Protein AF-A0A1V5ZWS4-F1 (afdb_monomer_lite)

Secondary structure (DSSP, 8-state):
---------HHHHHHHHHHHHHHHHH-SS--HHHHHHHHHHHHHHHHHHHHHHHHHHHHHHHHHHHHHHHTT-

Radius of gyration: 18.9 Å; chains: 1; bounding box: 44×36×54 Å

Structure (mmCIF, N/CA/C/O backbone):
data_AF-A0A1V5ZWS4-F1
#
_entry.id   AF-A0A1V5ZWS4-F1
#
loop_
_atom_site.group_PDB
_atom_site.id
_atom_site.type_symbol
_atom_site.label_atom_id
_atom_site.label_alt_id
_atom_site.label_comp_id
_atom_site.label_asym_id
_atom_site.label_entity_id
_atom_site.label_seq_id
_atom_site.pdbx_PDB_ins_code
_atom_site.Cartn_x
_atom_site.Cartn_y
_atom_site.Cartn_z
_atom_site.occupancy
_atom_site.B_iso_or_equiv
_atom_site.auth_seq_id
_atom_site.auth_comp_id
_atom_site.auth_asym_id
_atom_site.auth_atom_id
_atom_site.pdbx_PDB_model_num
ATOM 1 N N . MET A 1 1 ? 4.838 29.522 -9.161 1.00 40.03 1 MET A N 1
ATOM 2 C CA . MET A 1 1 ? 5.164 28.161 -8.675 1.00 40.03 1 MET A CA 1
ATOM 3 C C . MET A 1 1 ? 4.248 27.194 -9.416 1.00 40.03 1 MET A C 1
ATOM 5 O O . MET A 1 1 ? 3.042 27.387 -9.315 1.00 40.03 1 MET A O 1
ATOM 9 N N . PRO A 1 2 ? 4.748 26.271 -10.255 1.00 39.66 2 PRO A N 1
ATOM 10 C CA . PRO A 1 2 ? 3.878 25.483 -11.118 1.00 39.66 2 PRO A CA 1
ATOM 11 C C . PRO A 1 2 ? 3.217 24.343 -10.337 1.00 39.66 2 PRO A C 1
ATOM 13 O O . PRO A 1 2 ? 3.851 23.653 -9.541 1.00 39.66 2 PRO A O 1
ATOM 16 N N . ALA A 1 3 ? 1.915 24.212 -10.578 1.00 37.44 3 ALA A N 1
ATOM 17 C CA . ALA A 1 3 ? 0.976 23.281 -9.979 1.00 37.44 3 ALA A CA 1
ATOM 18 C C . ALA A 1 3 ? 1.528 21.853 -9.829 1.00 37.44 3 ALA A C 1
ATOM 20 O O . ALA A 1 3 ? 1.938 21.206 -10.795 1.00 37.44 3 ALA A O 1
ATOM 21 N N . LYS A 1 4 ? 1.469 21.366 -8.587 1.00 40.59 4 LYS A N 1
ATOM 22 C CA . LYS A 1 4 ? 1.701 19.987 -8.163 1.00 40.59 4 LYS A CA 1
ATOM 23 C C . LYS A 1 4 ? 0.666 19.105 -8.865 1.00 40.59 4 LYS A C 1
ATOM 25 O O . LYS A 1 4 ? -0.448 18.946 -8.382 1.00 40.59 4 LYS A O 1
ATOM 30 N N . LYS A 1 5 ? 1.005 18.573 -10.043 1.00 40.94 5 LYS A N 1
ATOM 31 C CA . LYS A 1 5 ? 0.258 17.459 -10.629 1.00 40.94 5 LYS A CA 1
ATOM 32 C C . LYS A 1 5 ? 0.337 16.336 -9.603 1.00 40.94 5 LYS A C 1
ATOM 34 O O . LYS A 1 5 ? 1.417 15.783 -9.399 1.00 40.94 5 LYS A O 1
ATOM 39 N N . GLU A 1 6 ? -0.778 16.037 -8.944 1.00 43.66 6 GLU A N 1
ATOM 40 C CA . GLU A 1 6 ? -0.993 14.808 -8.179 1.00 43.66 6 GLU A CA 1
ATOM 41 C C . GLU A 1 6 ? -0.970 13.626 -9.150 1.00 43.66 6 GLU A C 1
ATOM 43 O O . GLU A 1 6 ? -1.960 12.962 -9.441 1.00 43.66 6 GLU A O 1
ATOM 48 N N . ASN A 1 7 ? 0.198 13.404 -9.738 1.00 46.78 7 ASN A N 1
ATOM 49 C CA . ASN A 1 7 ? 0.499 12.200 -10.456 1.00 46.78 7 ASN A CA 1
ATOM 50 C C . ASN A 1 7 ? 0.511 11.133 -9.368 1.00 46.78 7 ASN A C 1
A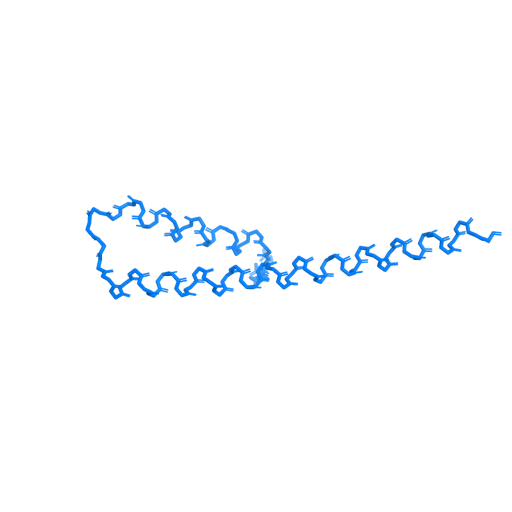TOM 52 O O . ASN A 1 7 ? 1.321 11.234 -8.444 1.00 46.78 7 ASN A O 1
ATOM 56 N N . LYS A 1 8 ? -0.436 10.192 -9.416 1.00 56.81 8 LYS A N 1
ATOM 57 C CA . LYS A 1 8 ? -0.511 9.034 -8.520 1.00 56.81 8 LYS A CA 1
ATOM 58 C C . LYS A 1 8 ? 0.818 8.273 -8.615 1.00 56.81 8 LYS A C 1
ATOM 60 O O . LYS A 1 8 ? 0.939 7.328 -9.379 1.00 56.81 8 LYS A O 1
ATOM 65 N N . ASN A 1 9 ? 1.873 8.719 -7.950 1.00 72.25 9 ASN A N 1
ATOM 66 C CA . ASN A 1 9 ? 3.163 8.054 -8.011 1.00 72.25 9 ASN A CA 1
ATOM 67 C C . ASN A 1 9 ? 3.193 6.970 -6.933 1.00 72.25 9 ASN A C 1
ATOM 69 O O . ASN A 1 9 ? 2.475 7.052 -5.933 1.00 72.25 9 ASN A O 1
ATOM 73 N N . LEU A 1 10 ? 4.014 5.944 -7.150 1.00 78.19 10 LEU A N 1
ATOM 74 C CA . LEU A 1 10 ? 4.135 4.814 -6.228 1.00 78.19 10 LEU A CA 1
ATOM 75 C C . LEU A 1 10 ? 4.392 5.289 -4.786 1.00 78.19 10 LEU A C 1
ATOM 77 O O . LEU A 1 10 ? 3.776 4.791 -3.851 1.00 78.19 10 LEU A O 1
ATOM 81 N N . GLY A 1 11 ? 5.231 6.319 -4.616 1.00 82.69 11 GLY A N 1
ATOM 82 C CA . GLY A 1 11 ? 5.548 6.898 -3.308 1.00 82.69 11 GLY A CA 1
ATOM 83 C C . GLY A 1 11 ? 4.349 7.526 -2.590 1.00 82.69 11 GLY A C 1
ATOM 84 O O . GLY A 1 11 ? 4.230 7.400 -1.378 1.00 82.69 11 GLY A O 1
ATOM 85 N N . SER A 1 12 ? 3.428 8.158 -3.317 1.00 83.50 12 SER A N 1
ATOM 86 C CA . SER A 1 12 ? 2.193 8.717 -2.750 1.00 83.50 12 SER A CA 1
ATOM 87 C C . SER A 1 12 ? 1.255 7.608 -2.294 1.00 83.50 12 SER A C 1
ATOM 89 O O . SER A 1 12 ? 0.626 7.722 -1.248 1.00 83.50 12 SER A O 1
ATOM 91 N N . SER A 1 13 ? 1.158 6.532 -3.078 1.00 84.94 13 SER A N 1
ATOM 92 C CA . SER A 1 13 ? 0.330 5.377 -2.736 1.00 84.94 13 SER A CA 1
ATOM 93 C C . SER A 1 13 ? 0.871 4.617 -1.527 1.00 84.94 13 SER A C 1
ATOM 95 O O . SER A 1 13 ? 0.082 4.190 -0.692 1.00 84.94 13 SER A O 1
ATOM 97 N N . LEU A 1 14 ? 2.196 4.498 -1.404 1.00 85.31 14 LEU A N 1
ATOM 98 C CA . LEU A 1 14 ? 2.847 3.917 -0.228 1.00 85.31 14 LEU A CA 1
ATOM 99 C C . LEU A 1 14 ? 2.623 4.769 1.025 1.00 85.31 14 LEU A C 1
ATOM 101 O O . LEU A 1 14 ? 2.217 4.222 2.042 1.00 85.31 14 LEU A O 1
ATOM 105 N N . LYS A 1 15 ? 2.768 6.098 0.932 1.00 88.75 15 LYS A N 1
ATOM 106 C CA . LYS A 1 15 ? 2.458 7.006 2.050 1.00 88.75 15 LYS A CA 1
ATOM 107 C C . LYS A 1 15 ? 1.013 6.888 2.523 1.00 88.75 15 LYS A C 1
ATOM 109 O O . LYS A 1 15 ? 0.769 6.799 3.714 1.00 88.75 15 LYS A O 1
ATOM 114 N N . LYS A 1 16 ? 0.054 6.829 1.594 1.00 88.44 16 LYS A N 1
ATOM 115 C CA . LYS A 1 16 ? -1.358 6.611 1.946 1.00 88.44 16 LYS A CA 1
ATOM 116 C C . LYS A 1 16 ? -1.585 5.261 2.625 1.00 88.44 16 LYS A C 1
ATOM 118 O O . LYS A 1 16 ? -2.462 5.147 3.471 1.00 88.44 16 LYS A O 1
ATOM 123 N N . LEU A 1 17 ? -0.813 4.238 2.255 1.00 88.88 17 LEU A N 1
ATOM 1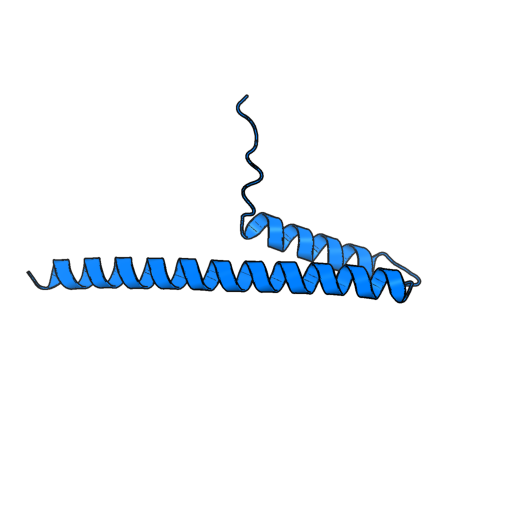24 C CA . LEU A 1 17 ? -0.866 2.943 2.926 1.00 88.88 17 LEU A CA 1
ATOM 125 C C . LEU A 1 17 ? -0.350 3.044 4.368 1.00 88.88 17 LEU A C 1
ATOM 127 O O . LEU A 1 17 ? -0.996 2.522 5.268 1.00 88.88 17 LEU A O 1
ATOM 131 N N . GLU A 1 18 ? 0.769 3.741 4.584 1.00 90.56 18 GLU A N 1
ATOM 132 C CA . GLU A 1 18 ? 1.307 4.021 5.925 1.00 90.56 18 GLU A CA 1
ATOM 133 C C . GLU A 1 18 ? 0.323 4.832 6.771 1.00 90.56 18 GLU A C 1
ATOM 135 O O . GLU A 1 18 ? 0.108 4.503 7.928 1.00 90.56 18 GLU A O 1
ATOM 140 N N . GLU A 1 19 ? -0.338 5.839 6.196 1.00 91.50 19 GLU A N 1
ATOM 141 C CA . GLU A 1 19 ? -1.377 6.615 6.884 1.00 91.50 19 GLU A CA 1
ATOM 142 C C . GLU A 1 19 ? -2.554 5.737 7.327 1.00 91.50 19 GLU A C 1
ATOM 144 O O . GLU A 1 19 ? -3.059 5.904 8.434 1.00 91.50 19 GLU A O 1
ATOM 149 N N . ILE A 1 20 ? -2.975 4.778 6.495 1.00 89.75 20 ILE A N 1
ATOM 150 C CA . ILE A 1 20 ? -4.017 3.811 6.864 1.00 89.75 20 ILE A CA 1
ATOM 151 C C . ILE A 1 20 ? -3.546 2.927 8.023 1.00 89.75 20 ILE A C 1
ATOM 153 O O . ILE A 1 20 ? -4.306 2.716 8.963 1.00 89.75 20 ILE A O 1
ATOM 157 N N . VAL A 1 21 ? -2.310 2.420 7.972 1.00 89.19 21 VAL A N 1
ATOM 158 C CA . VAL A 1 21 ? -1.743 1.580 9.041 1.00 89.19 21 VAL A CA 1
ATOM 159 C C . VAL A 1 21 ? -1.630 2.364 10.347 1.00 89.19 21 VAL A C 1
ATOM 161 O O . VAL A 1 21 ? -2.118 1.894 11.369 1.00 89.19 21 VAL A O 1
ATOM 164 N N . ASN A 1 22 ? -1.088 3.580 10.305 1.00 91.56 22 ASN A N 1
ATOM 165 C CA . ASN A 1 22 ? -0.984 4.445 11.478 1.00 91.56 22 ASN A CA 1
ATOM 166 C C . ASN A 1 22 ? -2.364 4.755 12.061 1.00 91.56 22 ASN A C 1
ATOM 168 O O . ASN A 1 22 ? -2.550 4.653 13.266 1.00 91.56 22 ASN A O 1
ATOM 172 N N . TRP A 1 23 ? -3.355 5.048 11.212 1.00 89.81 23 TRP A N 1
ATOM 173 C CA . TRP A 1 23 ? -4.726 5.268 11.668 1.00 89.81 23 TRP A CA 1
ATOM 174 C C . TRP A 1 23 ? -5.263 4.066 12.455 1.00 89.81 23 TRP A C 1
ATOM 176 O O . TRP A 1 23 ? -5.875 4.265 13.502 1.00 89.81 23 TRP A O 1
ATOM 186 N N . PHE A 1 24 ? -4.998 2.837 11.989 1.00 88.56 24 PHE A N 1
ATOM 187 C CA . PHE A 1 24 ? -5.374 1.606 12.692 1.00 88.56 24 PHE A CA 1
ATOM 188 C C . PHE A 1 24 ? -4.657 1.446 14.035 1.00 88.56 24 PHE A C 1
ATOM 190 O O . PHE A 1 24 ? -5.278 0.995 14.992 1.00 88.56 24 PHE A O 1
ATOM 197 N N . GLU A 1 25 ? -3.373 1.797 14.112 1.00 87.75 25 GLU A N 1
ATOM 198 C CA . GLU A 1 25 ? -2.580 1.700 15.344 1.00 87.75 25 GLU A CA 1
ATOM 199 C C . GLU A 1 25 ? -2.950 2.774 16.379 1.00 87.75 25 GLU A C 1
ATOM 201 O O . GLU A 1 25 ? -2.869 2.531 17.583 1.00 87.75 25 GLU A O 1
ATOM 206 N N . GLU A 1 26 ? -3.383 3.954 15.928 1.00 89.94 26 GLU A N 1
ATOM 207 C CA . GLU A 1 26 ? -3.822 5.052 16.795 1.00 89.94 26 GLU A CA 1
ATOM 208 C C . GLU A 1 26 ? -5.224 4.826 17.386 1.00 89.94 26 GLU A C 1
ATOM 210 O O . GLU A 1 26 ? -5.565 5.420 18.415 1.00 89.94 26 GLU A O 1
ATOM 215 N N . GLN A 1 27 ? -6.046 3.967 16.773 1.00 83.38 27 GLN A N 1
ATOM 216 C CA . GLN A 1 27 ? -7.384 3.674 17.282 1.00 83.38 27 GLN A CA 1
ATOM 217 C C . GLN A 1 27 ? -7.330 2.705 18.470 1.00 83.38 27 GLN A C 1
ATOM 219 O O . GLN A 1 27 ? -6.891 1.562 18.366 1.00 83.38 27 GLN A O 1
ATOM 224 N N . LYS A 1 28 ? -7.857 3.150 19.616 1.00 77.62 28 LYS A N 1
ATOM 225 C CA . LYS A 1 28 ? -7.977 2.334 20.836 1.00 77.62 28 LYS A CA 1
ATOM 226 C C . LYS A 1 28 ? -9.121 1.313 20.756 1.00 77.62 28 LYS A C 1
ATOM 228 O O . LYS A 1 28 ? -9.017 0.230 21.321 1.00 77.62 28 LYS A O 1
ATOM 233 N N . GLU A 1 29 ? -10.186 1.671 20.044 1.00 82.56 29 GLU A N 1
ATOM 234 C CA . GLU A 1 29 ? -11.291 0.803 19.643 1.00 82.56 29 GLU A CA 1
ATOM 235 C C . GLU A 1 29 ? -11.601 1.118 18.180 1.00 82.56 29 GLU A C 1
ATOM 237 O O . GLU A 1 29 ? -11.869 2.266 17.830 1.00 82.56 29 GLU A O 1
ATOM 242 N N . VAL A 1 30 ? -11.498 0.110 17.317 1.00 79.25 30 VAL A N 1
ATOM 243 C CA . VAL A 1 30 ? -11.780 0.246 15.886 1.00 79.25 30 VAL A CA 1
ATOM 244 C C . VAL A 1 30 ? -13.229 -0.138 15.641 1.00 79.25 30 VAL A C 1
ATOM 246 O O . VAL A 1 30 ? -13.627 -1.267 15.939 1.00 79.25 30 VAL A O 1
ATOM 249 N N . ASP A 1 31 ? -13.993 0.780 15.052 1.00 87.81 31 ASP A N 1
ATOM 250 C CA . ASP A 1 31 ? -15.284 0.440 14.469 1.00 87.81 31 ASP A CA 1
ATOM 251 C C . ASP A 1 31 ? -15.072 -0.483 13.258 1.00 87.81 31 ASP A C 1
ATOM 253 O O . ASP A 1 31 ? -14.209 -0.252 12.404 1.00 87.81 31 ASP A O 1
ATOM 257 N N . VAL A 1 32 ? -15.828 -1.578 13.208 1.00 85.81 32 VAL A N 1
ATOM 258 C CA . VAL A 1 32 ? -15.658 -2.619 12.188 1.00 85.81 32 VAL A CA 1
ATOM 259 C C . VAL A 1 32 ? -16.018 -2.098 10.793 1.00 85.81 32 VAL A C 1
ATOM 261 O O . VAL A 1 32 ? -15.384 -2.514 9.821 1.00 85.81 32 VAL A O 1
ATOM 264 N N . GLU A 1 33 ? -16.990 -1.190 10.672 1.00 87.94 33 GLU A N 1
ATOM 265 C CA . GLU A 1 33 ? -17.380 -0.589 9.393 1.00 87.94 33 GLU A CA 1
ATOM 266 C C . GLU A 1 33 ? -16.281 0.345 8.874 1.00 87.94 33 GLU A C 1
ATOM 268 O O . GLU A 1 33 ? -15.845 0.197 7.725 1.00 87.94 33 GLU A O 1
ATOM 273 N N . ASP A 1 34 ? -15.750 1.219 9.736 1.00 88.31 34 ASP A N 1
ATOM 274 C CA . ASP A 1 34 ? -14.633 2.109 9.392 1.00 88.31 34 ASP A CA 1
ATOM 275 C C . ASP A 1 34 ? -13.364 1.316 9.044 1.00 88.31 34 ASP A C 1
ATOM 277 O O . ASP A 1 34 ? -12.691 1.581 8.040 1.00 88.31 34 ASP A O 1
ATOM 281 N N . GLY A 1 35 ? -13.056 0.280 9.830 1.00 89.06 35 GLY A N 1
ATOM 282 C CA . GLY A 1 35 ? -11.933 -0.610 9.562 1.00 89.06 35 GLY A CA 1
ATOM 283 C C . GLY A 1 35 ? -12.067 -1.310 8.206 1.00 89.06 35 GLY A C 1
ATOM 284 O O . GLY A 1 35 ? -11.116 -1.361 7.418 1.00 89.06 35 GLY A O 1
ATOM 285 N N . LEU A 1 36 ? -13.260 -1.805 7.871 1.00 90.75 36 LEU A N 1
ATOM 286 C CA . LEU A 1 36 ? -13.502 -2.447 6.581 1.00 90.75 36 LEU A CA 1
ATOM 287 C C . LEU A 1 36 ? -13.286 -1.473 5.411 1.00 90.75 36 LEU A C 1
ATOM 289 O O . LEU A 1 36 ? -12.729 -1.864 4.379 1.00 90.75 36 LEU A O 1
ATOM 293 N N . GLU A 1 37 ? -13.699 -0.212 5.553 1.00 91.75 37 GLU A N 1
ATOM 294 C CA . GLU A 1 37 ? -13.486 0.812 4.529 1.00 91.75 37 GLU A CA 1
ATOM 295 C C . GLU A 1 37 ? -11.992 1.102 4.318 1.00 91.75 37 GLU A C 1
ATOM 297 O O . GLU A 1 37 ? -11.504 1.072 3.182 1.00 91.75 37 GLU A O 1
ATOM 302 N N . LYS A 1 38 ? -11.236 1.291 5.404 1.00 91.12 38 LYS A N 1
ATOM 303 C CA . LYS A 1 38 ? -9.787 1.540 5.351 1.00 91.12 38 LYS A CA 1
ATOM 304 C C . LYS A 1 38 ? -9.015 0.372 4.749 1.00 91.12 38 LYS A C 1
ATOM 306 O O . LYS A 1 38 ? -8.124 0.581 3.922 1.00 91.12 38 LYS A O 1
ATOM 311 N N . VAL A 1 39 ? -9.398 -0.865 5.068 1.00 89.75 39 VAL A N 1
ATOM 312 C CA . VAL A 1 39 ? -8.820 -2.064 4.441 1.00 89.75 39 VAL A CA 1
ATOM 313 C C . VAL A 1 39 ? -9.112 -2.093 2.940 1.00 89.75 39 VAL A C 1
ATOM 315 O O . VAL A 1 39 ? -8.200 -2.358 2.155 1.00 89.75 39 VAL A O 1
ATOM 318 N N . LYS A 1 40 ? -10.340 -1.780 2.503 1.00 92.44 40 LYS A N 1
ATOM 319 C CA . LYS A 1 40 ? -10.667 -1.698 1.066 1.00 92.44 40 LYS A CA 1
ATOM 320 C C . LYS A 1 40 ? -9.810 -0.651 0.351 1.00 92.44 40 LYS A C 1
ATOM 322 O O . LYS A 1 40 ? -9.272 -0.946 -0.718 1.00 92.44 40 LYS A O 1
ATOM 327 N N . GLN A 1 41 ? -9.631 0.524 0.957 1.00 90.06 41 GLN A N 1
ATOM 328 C CA . GLN A 1 41 ? -8.747 1.572 0.434 1.00 90.06 41 GLN A CA 1
ATOM 329 C C . GLN A 1 41 ? -7.295 1.081 0.329 1.00 90.06 41 GLN A C 1
ATOM 331 O O . GLN A 1 41 ? -6.655 1.251 -0.711 1.00 90.06 41 GLN A O 1
ATOM 336 N N . GLY A 1 42 ? -6.791 0.392 1.356 1.00 91.12 42 GLY A N 1
ATOM 337 C CA . GLY A 1 42 ? -5.459 -0.214 1.344 1.00 91.12 42 GLY A CA 1
ATOM 338 C C . GLY A 1 42 ? -5.288 -1.256 0.234 1.00 91.12 42 GLY A C 1
ATOM 339 O O . GLY A 1 42 ? -4.291 -1.243 -0.489 1.00 91.12 42 GLY A O 1
ATOM 340 N N . VAL A 1 43 ? -6.283 -2.125 0.026 1.00 92.38 43 VAL A N 1
ATOM 341 C CA . VAL A 1 43 ? -6.266 -3.136 -1.046 1.00 92.38 43 VAL A CA 1
ATOM 342 C C . VAL A 1 43 ? -6.203 -2.487 -2.428 1.00 92.38 43 VAL A C 1
ATOM 344 O O . VAL A 1 43 ? -5.458 -2.958 -3.292 1.00 92.38 43 VAL A O 1
ATOM 347 N N . GLU A 1 44 ? -6.953 -1.409 -2.658 1.00 91.00 44 GLU A N 1
ATOM 348 C CA . GLU A 1 44 ? -6.911 -0.678 -3.927 1.00 91.00 44 GLU A CA 1
ATOM 349 C C . GLU A 1 44 ? -5.537 -0.035 -4.167 1.00 91.00 44 GLU A C 1
ATOM 351 O O . GLU A 1 44 ? -4.967 -0.171 -5.255 1.00 91.00 44 GLU A O 1
ATOM 356 N N . LEU A 1 45 ? -4.953 0.576 -3.133 1.00 89.62 45 LEU A N 1
ATOM 357 C CA . LEU A 1 45 ? -3.610 1.158 -3.192 1.00 89.62 45 LEU A CA 1
ATOM 358 C C . LEU A 1 45 ? -2.543 0.100 -3.493 1.00 89.62 45 LEU A C 1
ATOM 360 O O . LEU A 1 45 ? -1.691 0.317 -4.354 1.00 89.62 45 LEU A O 1
ATOM 364 N N . ILE A 1 46 ? -2.614 -1.072 -2.857 1.00 89.25 46 ILE A N 1
ATOM 365 C CA . ILE A 1 46 ? -1.687 -2.184 -3.118 1.00 89.25 46 ILE A CA 1
ATOM 366 C C . ILE A 1 46 ? -1.828 -2.685 -4.555 1.00 89.25 46 ILE A C 1
ATOM 368 O O . ILE A 1 46 ? -0.818 -2.922 -5.224 1.00 89.25 46 ILE A O 1
ATOM 372 N N . LYS A 1 47 ? -3.061 -2.843 -5.054 1.00 91.06 47 LYS A N 1
ATOM 373 C CA . LYS A 1 47 ? -3.307 -3.244 -6.448 1.00 91.06 47 LYS A CA 1
ATOM 374 C C . LYS A 1 47 ? -2.692 -2.247 -7.422 1.00 91.06 47 LYS A C 1
ATOM 376 O O . LYS A 1 47 ? -2.003 -2.661 -8.354 1.00 91.06 47 LYS A O 1
ATOM 381 N N . TYR A 1 48 ? -2.880 -0.954 -7.171 1.00 87.81 48 TYR A N 1
ATOM 382 C CA . TYR A 1 48 ? -2.265 0.100 -7.967 1.00 87.81 48 TYR A CA 1
ATOM 383 C C . TYR A 1 48 ? -0.734 0.005 -7.955 1.00 87.81 48 TYR A C 1
ATOM 385 O O . TYR A 1 48 ? -0.107 -0.004 -9.016 1.00 87.81 48 TYR A O 1
ATOM 393 N N . CYS A 1 49 ? -0.131 -0.145 -6.772 1.00 86.56 49 CYS A N 1
ATOM 394 C CA . CYS A 1 49 ? 1.317 -0.280 -6.633 1.00 86.56 49 CYS A CA 1
ATOM 395 C C . CYS A 1 49 ? 1.867 -1.492 -7.391 1.00 86.56 49 CYS A C 1
ATOM 397 O O . CYS A 1 49 ? 2.872 -1.377 -8.091 1.00 86.56 49 CYS A O 1
ATOM 399 N N . ARG A 1 50 ? 1.194 -2.644 -7.300 1.00 88.94 50 ARG A N 1
ATOM 400 C CA . ARG A 1 50 ? 1.575 -3.858 -8.038 1.00 88.94 50 ARG A CA 1
ATOM 401 C C . ARG A 1 50 ? 1.490 -3.665 -9.548 1.00 88.94 50 ARG A C 1
ATOM 403 O O . ARG A 1 50 ? 2.405 -4.085 -10.248 1.00 88.94 50 ARG A O 1
ATOM 410 N N . SER A 1 51 ? 0.435 -3.014 -10.036 1.00 89.31 51 SER A N 1
ATOM 411 C CA . SER A 1 51 ? 0.294 -2.700 -11.462 1.00 89.31 51 SER A CA 1
ATOM 412 C C . SER A 1 51 ? 1.441 -1.817 -11.945 1.00 89.31 51 SER A C 1
ATOM 414 O O . SER A 1 51 ? 2.094 -2.144 -12.930 1.00 89.31 51 SER A O 1
ATOM 416 N N . ARG A 1 52 ? 1.752 -0.751 -11.199 1.00 86.81 52 ARG A N 1
ATOM 417 C CA . ARG A 1 52 ? 2.856 0.154 -11.533 1.00 86.81 52 ARG A CA 1
ATOM 418 C C . ARG A 1 52 ? 4.212 -0.537 -11.536 1.00 86.81 52 ARG A C 1
ATOM 420 O O . ARG A 1 52 ? 5.008 -0.299 -12.433 1.00 86.81 52 ARG A O 1
ATOM 427 N N . LEU A 1 53 ? 4.473 -1.411 -10.567 1.00 88.12 53 LEU A N 1
ATOM 428 C CA . LEU A 1 53 ? 5.708 -2.198 -10.541 1.00 88.12 53 LEU A CA 1
ATOM 429 C C . LEU A 1 53 ? 5.818 -3.146 -11.741 1.00 88.12 53 LEU A C 1
ATOM 431 O O . LEU A 1 53 ? 6.915 -3.336 -12.258 1.00 88.12 53 LEU A O 1
ATOM 435 N N . ALA A 1 54 ? 4.705 -3.731 -12.189 1.00 90.19 54 ALA A N 1
ATOM 436 C CA . ALA A 1 54 ? 4.691 -4.579 -13.377 1.00 90.19 54 ALA A CA 1
ATOM 437 C C . ALA A 1 54 ? 4.977 -3.781 -14.660 1.00 90.19 54 ALA A C 1
ATOM 439 O O . ALA A 1 54 ? 5.767 -4.238 -15.481 1.00 90.19 54 ALA A O 1
ATOM 440 N N . GLU A 1 55 ? 4.397 -2.584 -14.805 1.00 88.75 55 GLU A N 1
ATOM 441 C CA . GLU A 1 55 ? 4.698 -1.671 -15.920 1.00 88.75 55 GLU A CA 1
ATOM 442 C C . GLU A 1 55 ? 6.189 -1.314 -15.951 1.00 88.75 55 GLU A C 1
ATOM 444 O O . GLU A 1 55 ? 6.861 -1.582 -16.944 1.00 88.75 55 GLU A O 1
ATOM 449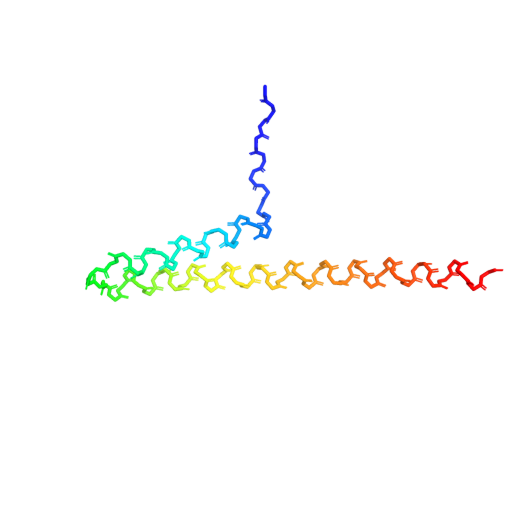 N N . VAL A 1 56 ? 6.733 -0.846 -14.823 1.00 87.31 56 VAL A N 1
ATOM 450 C CA . VAL A 1 56 ? 8.155 -0.478 -14.712 1.00 87.31 56 VAL A CA 1
ATOM 451 C C . VAL A 1 56 ? 9.072 -1.670 -15.001 1.00 87.31 56 VAL A C 1
ATOM 453 O O . VAL A 1 56 ? 10.120 -1.515 -15.624 1.00 87.31 56 VAL A O 1
ATOM 456 N N . LYS A 1 57 ? 8.692 -2.880 -14.570 1.00 88.44 57 LYS A N 1
ATOM 457 C CA . LYS A 1 57 ? 9.451 -4.101 -14.868 1.00 88.44 57 LYS A CA 1
ATOM 458 C C . LYS A 1 57 ? 9.481 -4.394 -16.369 1.00 88.44 57 LYS A C 1
ATOM 460 O O . LYS A 1 57 ? 10.533 -4.776 -16.874 1.00 88.44 57 LYS A O 1
ATOM 465 N N . ASN A 1 58 ? 8.358 -4.224 -17.064 1.00 92.62 58 ASN A N 1
ATOM 466 C CA . ASN A 1 58 ? 8.298 -4.418 -18.511 1.00 92.62 58 ASN A CA 1
ATOM 467 C C . ASN A 1 58 ? 9.161 -3.386 -19.240 1.00 92.62 58 ASN A C 1
ATOM 469 O O . ASN A 1 58 ? 9.976 -3.779 -20.068 1.00 92.62 58 ASN A O 1
ATOM 473 N N . GLU A 1 59 ? 9.055 -2.105 -18.873 1.00 89.38 59 GLU A N 1
ATOM 474 C CA . GLU A 1 59 ? 9.894 -1.039 -19.438 1.00 89.38 59 GLU A CA 1
ATOM 475 C C . GLU A 1 59 ? 11.388 -1.349 -19.244 1.00 89.38 59 GLU A C 1
ATOM 477 O O . GLU A 1 59 ? 12.185 -1.234 -20.173 1.00 89.38 59 GLU A O 1
ATOM 482 N N . PHE A 1 60 ? 11.776 -1.828 -18.057 1.00 92.19 60 PHE A N 1
ATOM 483 C CA . PHE A 1 60 ? 13.155 -2.230 -17.778 1.00 92.19 60 PHE A CA 1
ATOM 484 C C . PHE A 1 60 ? 13.619 -3.415 -18.641 1.00 92.19 60 PHE A C 1
ATOM 486 O O . PHE A 1 60 ? 14.749 -3.421 -19.131 1.00 92.19 60 PHE A O 1
ATOM 493 N N . GLU A 1 61 ? 12.765 -4.423 -18.842 1.00 91.94 61 GLU A N 1
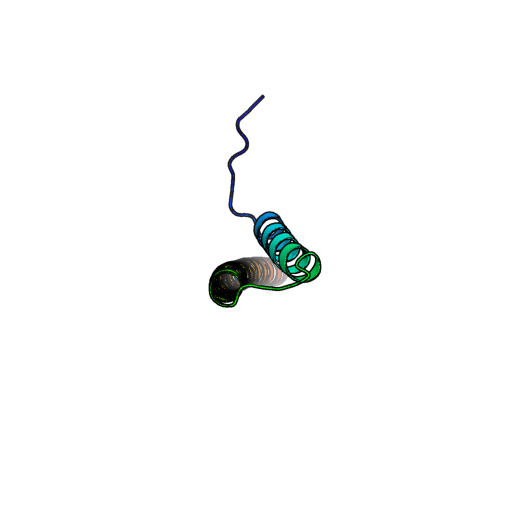ATOM 494 C CA . GLU A 1 61 ? 13.072 -5.557 -19.720 1.00 91.94 61 GLU A CA 1
ATOM 495 C C . GLU A 1 61 ? 13.215 -5.141 -21.189 1.00 91.94 61 GLU A C 1
ATOM 497 O O . GLU A 1 61 ? 14.063 -5.692 -21.893 1.00 91.94 61 GLU A O 1
ATOM 502 N N . GLU A 1 62 ? 12.414 -4.185 -21.661 1.00 92.06 62 GLU A N 1
ATOM 503 C CA . GLU A 1 62 ? 12.535 -3.644 -23.018 1.00 92.06 62 GLU A CA 1
ATOM 504 C C . GLU A 1 62 ? 13.856 -2.900 -23.206 1.00 92.06 62 GLU A C 1
ATOM 506 O O . GLU A 1 62 ? 14.617 -3.254 -24.107 1.00 92.06 62 GLU A O 1
ATOM 511 N N . VAL A 1 63 ? 14.194 -1.983 -22.294 1.00 90.75 63 VAL A N 1
ATOM 512 C CA . VAL A 1 63 ? 15.475 -1.257 -22.323 1.00 90.75 63 VAL A CA 1
ATOM 513 C C . VAL A 1 63 ? 16.658 -2.226 -22.280 1.00 90.75 63 VAL A C 1
ATOM 515 O O . VAL A 1 63 ? 17.622 -2.075 -23.029 1.00 90.75 63 VAL A O 1
ATOM 518 N N . LYS A 1 64 ? 16.586 -3.275 -21.450 1.00 91.06 64 LYS A N 1
ATOM 519 C CA . LYS A 1 64 ? 17.625 -4.310 -21.402 1.00 91.06 64 LYS A CA 1
ATOM 520 C C . LYS A 1 64 ? 17.778 -5.030 -22.747 1.00 91.06 64 LYS A C 1
ATOM 522 O O . LYS A 1 64 ? 18.900 -5.220 -23.205 1.00 91.06 64 LYS A O 1
ATOM 527 N N . LYS A 1 65 ? 16.670 -5.404 -23.398 1.00 91.00 65 LYS A N 1
ATOM 528 C CA . LYS A 1 65 ? 16.699 -6.041 -24.727 1.00 91.00 65 LYS A CA 1
ATOM 529 C C . LYS A 1 65 ? 17.278 -5.122 -25.799 1.00 91.00 65 LYS A C 1
ATOM 531 O O . LYS A 1 65 ? 17.915 -5.626 -26.720 1.00 91.00 65 LYS A O 1
ATOM 536 N N . GLU A 1 66 ? 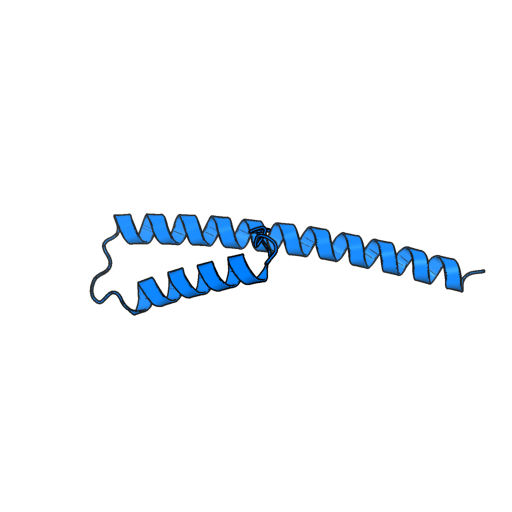17.031 -3.817 -25.725 1.00 89.50 66 GLU A N 1
ATOM 537 C CA . GLU A 1 66 ? 17.638 -2.843 -26.639 1.00 89.50 66 GLU A CA 1
ATOM 538 C C . GLU A 1 66 ? 19.157 -2.773 -26.442 1.00 89.50 66 GLU A C 1
ATOM 540 O O . GLU A 1 66 ? 19.893 -2.941 -27.413 1.00 89.50 66 GLU A O 1
ATOM 545 N N . LEU A 1 67 ? 19.623 -2.678 -25.193 1.00 88.81 67 LEU A N 1
ATOM 546 C CA . LEU A 1 67 ? 21.052 -2.691 -24.853 1.00 88.81 67 LEU A CA 1
ATOM 547 C C . LEU A 1 67 ? 21.755 -3.984 -25.301 1.00 88.81 67 LEU A C 1
ATOM 549 O O . LEU A 1 67 ? 22.840 -3.937 -25.881 1.00 88.81 67 LEU A O 1
ATOM 553 N N . ASP A 1 68 ? 21.135 -5.147 -25.077 1.00 86.12 68 ASP A N 1
ATOM 554 C CA . ASP A 1 68 ? 21.680 -6.436 -25.521 1.00 86.12 68 ASP A CA 1
ATOM 555 C C . ASP A 1 68 ? 21.743 -6.534 -27.059 1.00 86.12 68 ASP A C 1
ATOM 557 O O . ASP A 1 68 ? 22.671 -7.131 -27.600 1.00 86.12 68 ASP A O 1
ATOM 561 N N . LYS A 1 69 ? 20.798 -5.925 -27.792 1.00 80.38 69 LYS A N 1
ATOM 562 C CA . LYS A 1 69 ? 20.834 -5.876 -29.267 1.00 80.38 69 LYS A CA 1
ATOM 563 C C . LYS A 1 69 ? 21.913 -4.938 -29.805 1.00 80.38 69 LYS A C 1
ATOM 565 O O . LYS A 1 69 ? 22.468 -5.226 -30.863 1.00 80.38 69 LYS A O 1
ATOM 570 N N . GLU A 1 70 ? 22.194 -3.831 -29.120 1.00 71.50 70 GLU A N 1
ATOM 571 C CA . GLU A 1 70 ? 23.274 -2.912 -29.501 1.00 71.50 70 GLU A CA 1
ATOM 572 C C . GLU A 1 70 ? 24.662 -3.527 -29.278 1.00 71.50 70 GLU A C 1
ATOM 574 O O . GLU A 1 70 ? 25.545 -3.318 -30.103 1.00 71.50 70 GLU A O 1
ATOM 579 N N . ASN A 1 71 ? 24.836 -4.365 -28.250 1.00 60.41 71 ASN A N 1
ATOM 580 C CA . ASN A 1 71 ? 26.094 -5.080 -27.984 1.00 60.41 71 ASN A CA 1
ATOM 581 C C . ASN A 1 71 ? 26.381 -6.266 -28.930 1.00 60.41 71 ASN A C 1
ATOM 583 O O . ASN A 1 71 ? 27.467 -6.841 -28.865 1.00 60.41 71 ASN A O 1
ATOM 587 N N . ILE A 1 72 ? 25.426 -6.666 -29.778 1.00 58.91 72 ILE A N 1
ATOM 588 C CA . ILE A 1 72 ? 25.573 -7.781 -30.740 1.00 58.91 72 ILE A CA 1
ATOM 589 C C . ILE A 1 72 ? 25.858 -7.264 -32.174 1.00 58.91 72 ILE A C 1
ATOM 591 O O . ILE A 1 72 ? 25.909 -8.047 -33.124 1.00 58.91 72 ILE A O 1
ATOM 595 N N . LYS A 1 73 ? 26.082 -5.957 -32.357 1.00 48.00 73 LYS A N 1
ATOM 596 C CA . LYS A 1 73 ? 26.580 -5.374 -33.617 1.00 48.00 73 LYS A CA 1
ATOM 597 C C . LYS A 1 73 ? 28.07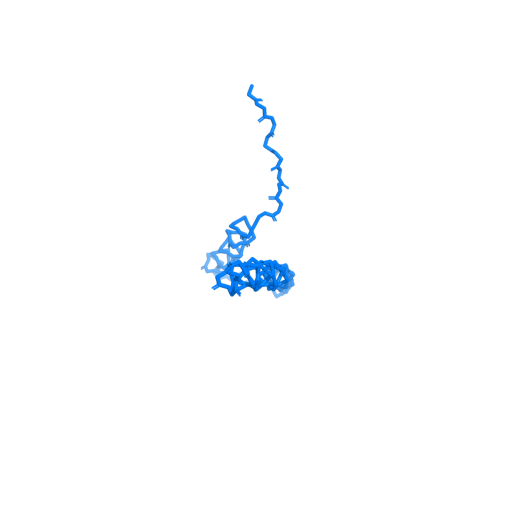5 -5.095 -33.558 1.00 48.00 73 LYS A C 1
ATOM 599 O O . LYS A 1 73 ? 28.710 -5.269 -34.621 1.00 48.00 73 LYS A O 1
#

pLDDT: mean 81.59, std 15.6, range [37.44, 92.62]

Foldseek 3Di:
DDDDPPPVDLVVLVVLLVVLVVVVVPDPDDDPVNNVVSVVSNVVSVVVNVVVVVVVVVVVVVVVVVVVVVVVD

Sequence (73 aa):
MPAKKENKNLGSSLKKLEEIVNWFEEQKEVDVEDGLEKVKQGVELIKYCRSRLAEVKNEFEEVKKELDKENIK